Protein AF-A0A2S9FJ61-F1 (afdb_monomer_lite)

Secondary structure (DSSP, 8-state):
---GGGT-SS-S--HHHHHHHHHHSPP--HHHH-EEEE------S-TTTTHHHHTT--EEEE-SSS-EEEEEEE-TTSS-EEEPPHHHHHTTHHHHTTSTT-----------

Sequence (112 aa):
MVALTDVLPDTPTTTADALALFDSCPAVEPDFMIGTWHGAELPTGHPLDGMLEASGWWGKHFRDSESVDPLLFPTADGKALWALNPVLAFAGLGVATKIPGIKSSNFAGTAI

pLDDT: mean 80.7, std 19.34, range [30.66, 98.19]

Structure (mmCIF, N/CA/C/O backbone):
data_AF-A0A2S9FJ61-F1
#
_entry.id   AF-A0A2S9FJ61-F1
#
loop_
_atom_site.group_PDB
_atom_site.id
_atom_site.type_symbol
_atom_site.label_atom_id
_atom_site.label_alt_id
_atom_site.label_comp_id
_atom_site.label_asym_id
_atom_site.label_entity_id
_atom_site.label_seq_id
_atom_site.pdbx_PDB_ins_code
_atom_site.Cartn_x
_atom_site.Cartn_y
_atom_site.Cartn_z
_atom_site.occupancy
_atom_site.B_iso_or_equiv
_atom_site.auth_seq_id
_atom_site.auth_comp_id
_atom_site.auth_asym_id
_atom_site.auth_atom_id
_atom_site.pdbx_PDB_model_num
ATOM 1 N N . MET A 1 1 ? -9.676 9.793 -11.312 1.00 51.72 1 MET A N 1
ATOM 2 C CA . MET A 1 1 ? -8.880 9.433 -10.123 1.00 51.72 1 MET A CA 1
ATOM 3 C C . MET A 1 1 ? -9.887 8.851 -9.151 1.00 51.72 1 MET A C 1
ATOM 5 O O . MET A 1 1 ? -10.850 9.554 -8.884 1.00 51.72 1 MET A O 1
ATOM 9 N N . VAL A 1 2 ? -9.766 7.577 -8.776 1.00 57.25 2 VAL A N 1
ATOM 10 C CA . VAL A 1 2 ? -10.652 6.973 -7.765 1.00 57.25 2 VAL A CA 1
ATOM 11 C C . VAL A 1 2 ? -10.145 7.464 -6.415 1.00 57.25 2 VAL A C 1
ATOM 13 O O . VAL A 1 2 ? -8.963 7.286 -6.117 1.00 57.25 2 VAL A O 1
ATOM 16 N N . ALA A 1 3 ? -10.979 8.168 -5.661 1.00 65.12 3 ALA A N 1
ATOM 17 C CA . ALA A 1 3 ? -10.652 8.594 -4.310 1.00 65.12 3 ALA A CA 1
ATOM 18 C C . ALA A 1 3 ? -10.823 7.409 -3.351 1.00 65.12 3 ALA A C 1
ATOM 20 O O . ALA A 1 3 ? -11.654 6.536 -3.585 1.00 65.12 3 ALA A O 1
ATOM 21 N N . LEU A 1 4 ? -10.073 7.381 -2.245 1.00 67.69 4 LEU A N 1
ATOM 22 C CA . LEU A 1 4 ? -10.236 6.337 -1.222 1.00 67.69 4 LEU A CA 1
ATOM 23 C C . LEU A 1 4 ? -11.690 6.261 -0.727 1.00 67.69 4 LEU A C 1
ATOM 25 O O . LEU A 1 4 ? -12.210 5.172 -0.517 1.00 67.69 4 LEU A O 1
ATOM 29 N N . THR A 1 5 ? -12.366 7.410 -0.658 1.00 69.19 5 THR A N 1
ATOM 30 C CA . THR A 1 5 ? -13.786 7.549 -0.306 1.00 69.19 5 THR A CA 1
ATOM 31 C C . THR A 1 5 ? -14.750 6.868 -1.277 1.00 69.19 5 THR A C 1
ATOM 33 O O . THR A 1 5 ? -15.876 6.569 -0.897 1.00 69.19 5 THR A O 1
ATOM 36 N N . ASP A 1 6 ? -14.330 6.607 -2.519 1.00 68.56 6 ASP A N 1
ATOM 37 C CA . ASP A 1 6 ? -15.148 5.893 -3.509 1.00 68.56 6 ASP A CA 1
ATOM 38 C C . ASP A 1 6 ? -15.183 4.378 -3.234 1.00 68.56 6 ASP A C 1
ATOM 40 O O . ASP A 1 6 ? -16.054 3.674 -3.742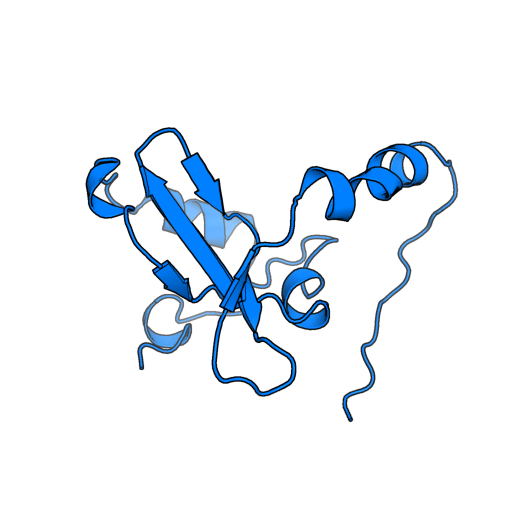 1.00 68.56 6 ASP A O 1
ATOM 44 N N . VAL A 1 7 ? -14.230 3.874 -2.440 1.00 69.31 7 VAL A N 1
ATOM 45 C CA . VAL A 1 7 ? -14.089 2.456 -2.067 1.00 69.31 7 VAL A CA 1
ATOM 46 C C . VAL A 1 7 ? -14.403 2.242 -0.583 1.00 69.31 7 VAL A C 1
ATOM 48 O O . VAL A 1 7 ? -14.977 1.222 -0.210 1.00 69.31 7 VAL 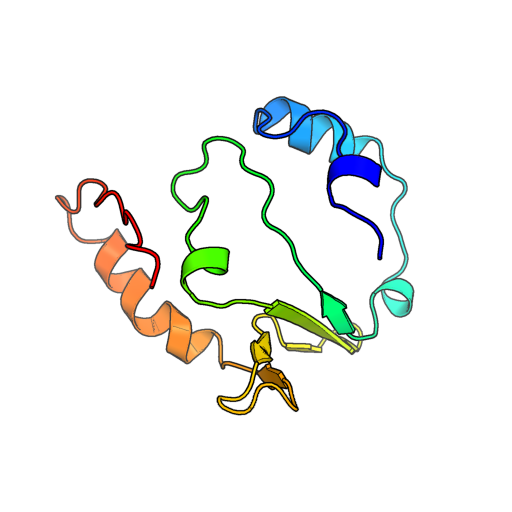A O 1
ATOM 51 N N . LEU A 1 8 ? -14.050 3.212 0.261 1.00 74.31 8 LEU A N 1
ATOM 52 C CA . LEU A 1 8 ? -14.195 3.193 1.712 1.00 74.31 8 LEU A CA 1
ATOM 53 C C . LEU A 1 8 ? -14.951 4.455 2.151 1.00 74.31 8 LEU A C 1
ATOM 55 O O . LEU A 1 8 ? -14.323 5.489 2.379 1.00 74.31 8 LEU A O 1
ATOM 59 N N . PRO A 1 9 ? -16.291 4.406 2.249 1.00 68.88 9 PRO A N 1
ATOM 60 C CA . PRO A 1 9 ? -17.092 5.587 2.573 1.00 68.88 9 PRO A CA 1
ATOM 61 C C . PRO A 1 9 ? -16.824 6.118 3.990 1.00 68.88 9 PRO A C 1
ATOM 63 O O . PRO A 1 9 ? -16.965 7.317 4.222 1.00 68.88 9 PRO A O 1
ATOM 66 N N . ASP A 1 10 ? -16.383 5.246 4.903 1.00 73.81 10 ASP A N 1
ATOM 67 C CA . ASP A 1 10 ? -16.112 5.570 6.301 1.00 73.81 10 ASP A CA 1
ATOM 68 C C . ASP A 1 10 ? -14.619 5.385 6.622 1.00 73.81 10 ASP A C 1
ATOM 70 O O . ASP A 1 10 ? -14.151 4.282 6.906 1.00 73.81 10 ASP A O 1
ATOM 74 N N . THR A 1 11 ? -13.855 6.479 6.579 1.00 77.81 11 THR A N 1
ATOM 75 C CA . THR A 1 11 ? -12.450 6.532 7.021 1.00 77.81 11 THR A CA 1
ATOM 76 C C . THR A 1 11 ? -12.229 7.755 7.918 1.00 77.81 11 THR A C 1
ATOM 78 O O . THR A 1 11 ? -12.646 8.847 7.519 1.00 77.81 11 THR A O 1
ATOM 81 N N . PRO A 1 12 ? -11.558 7.645 9.084 1.00 83.62 12 PRO A N 1
ATOM 82 C CA . PRO A 1 12 ? -10.928 6.452 9.668 1.00 83.62 12 PRO A CA 1
ATOM 83 C C . PRO A 1 12 ? -11.949 5.390 10.117 1.00 83.62 12 PRO A C 1
ATOM 85 O O . PRO A 1 12 ? -13.091 5.723 10.420 1.00 83.62 12 PRO A O 1
ATOM 88 N N . THR A 1 13 ? -11.533 4.123 10.170 1.00 89.06 13 THR A N 1
ATOM 89 C CA . THR A 1 13 ? -12.380 2.979 10.564 1.00 89.06 13 THR A CA 1
ATOM 90 C C . THR A 1 13 ? -11.717 2.155 11.674 1.00 89.06 13 THR A C 1
ATOM 92 O O . THR A 1 13 ? -10.654 2.527 12.166 1.00 89.06 13 THR A O 1
ATOM 95 N N . THR A 1 14 ? -12.325 1.058 12.126 1.00 90.19 14 THR A N 1
ATOM 96 C CA . THR A 1 14 ? -11.676 0.114 13.050 1.00 90.19 14 THR A CA 1
ATOM 97 C C . THR A 1 14 ? -11.003 -1.023 12.282 1.00 90.19 14 THR A C 1
ATOM 99 O O . THR A 1 14 ? -11.413 -1.367 11.175 1.00 90.19 14 THR A O 1
ATOM 102 N N . THR A 1 15 ? -9.996 -1.676 12.873 1.00 90.94 15 THR A N 1
ATOM 103 C CA . THR A 1 15 ? -9.416 -2.899 12.283 1.00 90.94 15 THR A CA 1
ATOM 104 C C . THR A 1 15 ? -10.480 -3.973 12.029 1.00 90.94 15 THR A C 1
ATOM 106 O O . THR A 1 15 ? -10.412 -4.666 11.020 1.00 90.94 15 THR A O 1
ATOM 109 N N . ALA A 1 16 ? -11.469 -4.107 12.919 1.00 91.75 16 ALA A N 1
ATOM 110 C CA . ALA A 1 16 ? -12.531 -5.100 12.778 1.00 91.75 16 ALA A CA 1
ATOM 111 C C . ALA A 1 16 ? -13.412 -4.826 11.550 1.00 91.75 16 ALA A C 1
ATOM 113 O O . ALA A 1 16 ? -13.659 -5.738 10.765 1.00 91.75 16 ALA A O 1
ATOM 114 N N . ASP A 1 17 ? -13.825 -3.574 11.353 1.00 90.25 17 ASP A N 1
ATOM 115 C CA . ASP A 1 17 ? -14.667 -3.185 10.217 1.00 90.25 17 ASP A CA 1
ATOM 116 C C . ASP A 1 17 ? -13.900 -3.269 8.889 1.00 90.25 17 ASP A C 1
ATOM 118 O O . ASP A 1 17 ? -14.433 -3.762 7.894 1.00 90.25 17 ASP A O 1
ATOM 122 N N . ALA A 1 18 ? -12.623 -2.867 8.877 1.00 89.88 18 ALA A N 1
ATOM 123 C CA . ALA A 1 18 ? -11.754 -3.006 7.708 1.00 89.88 18 ALA A CA 1
ATOM 124 C C . ALA A 1 18 ? -11.594 -4.475 7.275 1.00 89.88 18 ALA A C 1
ATOM 126 O O . ALA A 1 18 ? -11.675 -4.781 6.084 1.00 89.88 18 ALA A O 1
ATOM 127 N N . LEU A 1 19 ? -11.398 -5.387 8.234 1.00 91.88 19 LEU A N 1
ATOM 128 C CA . LEU A 1 19 ? -11.304 -6.823 7.962 1.00 91.88 19 LEU A CA 1
ATOM 129 C C . LEU A 1 19 ? -12.641 -7.402 7.492 1.00 91.88 19 LEU A C 1
ATOM 131 O O . LEU A 1 19 ? -12.658 -8.144 6.519 1.00 91.88 19 LEU A O 1
ATOM 135 N N . ALA A 1 20 ? -13.761 -7.016 8.111 1.00 92.50 20 ALA A N 1
ATOM 136 C CA . ALA A 1 20 ? -15.085 -7.468 7.685 1.00 92.50 20 ALA A CA 1
ATOM 137 C C . ALA A 1 20 ? -15.397 -7.070 6.231 1.00 92.50 20 ALA A C 1
ATOM 139 O O . ALA A 1 20 ? -15.969 -7.862 5.482 1.00 92.50 20 ALA A O 1
ATOM 140 N N . LEU A 1 21 ? -14.992 -5.866 5.811 1.00 89.88 21 LEU A N 1
ATOM 141 C CA . LEU A 1 21 ? -15.102 -5.449 4.416 1.00 89.88 21 LEU A CA 1
ATOM 142 C C . LEU A 1 21 ? -14.183 -6.272 3.505 1.00 89.88 21 LEU A C 1
ATOM 144 O O . LEU A 1 21 ? -14.647 -6.763 2.477 1.00 89.88 21 LEU A O 1
ATOM 148 N N . PHE A 1 22 ? -12.910 -6.447 3.873 1.00 91.31 22 PHE A N 1
ATOM 149 C CA . PHE A 1 22 ? -11.961 -7.261 3.105 1.00 91.31 22 PHE A CA 1
ATOM 150 C C . PHE A 1 22 ? -12.474 -8.694 2.895 1.00 91.31 22 PHE A C 1
ATOM 152 O O . PHE A 1 22 ? -12.479 -9.177 1.765 1.00 91.31 22 PHE A O 1
ATOM 159 N N . ASP A 1 23 ? -12.987 -9.329 3.950 1.00 95.56 23 ASP A N 1
ATOM 160 C CA . ASP A 1 23 ? -13.527 -10.693 3.921 1.00 95.56 23 ASP A CA 1
ATOM 161 C C . ASP A 1 23 ? -14.796 -10.820 3.058 1.00 95.56 23 ASP A C 1
ATOM 163 O O . ASP A 1 23 ? -15.152 -11.918 2.628 1.00 95.56 23 ASP A O 1
ATOM 167 N N . SER A 1 24 ? -15.491 -9.710 2.789 1.00 94.56 24 SER A N 1
ATOM 168 C CA . SER A 1 24 ? -16.672 -9.687 1.918 1.00 94.56 24 SER A CA 1
ATOM 169 C C . SER A 1 24 ? -16.333 -9.623 0.422 1.00 94.56 24 SER A C 1
ATOM 171 O O . SER A 1 24 ? -17.186 -9.923 -0.418 1.00 94.56 24 SER A O 1
ATOM 173 N N . CYS A 1 25 ? -15.103 -9.233 0.073 1.00 93.62 25 CYS A N 1
ATOM 174 C CA . CYS A 1 25 ? -14.671 -9.081 -1.310 1.00 93.62 25 CYS A CA 1
ATOM 175 C C . CYS A 1 25 ? -14.382 -10.445 -1.962 1.00 93.62 25 CYS A C 1
ATOM 177 O O . CYS A 1 25 ? -13.829 -11.342 -1.323 1.00 93.62 25 CYS A O 1
ATOM 179 N N . PRO A 1 26 ? -14.698 -10.624 -3.258 1.00 95.56 26 PRO A N 1
ATOM 180 C CA . PRO A 1 26 ? -14.287 -11.819 -3.980 1.00 95.56 26 PRO A CA 1
ATOM 181 C C . PRO A 1 26 ? -12.759 -11.876 -4.111 1.00 95.56 26 PRO A C 1
ATOM 183 O O . PRO A 1 26 ? -12.100 -10.855 -4.315 1.00 95.56 26 PRO A O 1
ATOM 186 N N . ALA A 1 27 ? -12.205 -13.087 -4.053 1.00 95.62 27 ALA A N 1
ATOM 187 C CA . ALA A 1 27 ? -10.805 -13.313 -4.384 1.00 95.62 27 ALA A CA 1
ATOM 188 C C . ALA A 1 27 ? -10.533 -13.032 -5.874 1.00 95.62 27 ALA A C 1
ATOM 190 O O . ALA A 1 27 ? -11.419 -13.166 -6.722 1.00 95.62 27 ALA A O 1
ATOM 191 N N . VAL A 1 28 ? -9.286 -12.681 -6.185 1.00 95.94 28 VAL A N 1
ATOM 192 C CA . VAL A 1 28 ? -8.787 -12.468 -7.550 1.00 95.94 28 VAL A CA 1
ATOM 193 C C . VAL A 1 28 ? -7.612 -13.402 -7.828 1.00 95.94 28 VAL A C 1
ATOM 195 O O . VAL A 1 28 ? -6.877 -13.767 -6.910 1.00 95.94 28 VAL A O 1
ATOM 198 N N . GLU A 1 29 ? -7.425 -13.777 -9.093 1.00 96.00 29 GLU A N 1
ATOM 199 C CA . GLU A 1 29 ? -6.257 -14.552 -9.527 1.00 96.00 29 GLU A CA 1
ATOM 200 C C . GLU A 1 29 ? -4.985 -13.682 -9.545 1.00 96.00 29 GLU A C 1
ATOM 202 O O . GLU A 1 29 ? -5.084 -12.476 -9.791 1.00 96.00 29 GLU A O 1
ATOM 207 N N . PRO A 1 30 ? -3.780 -14.254 -9.351 1.00 94.81 30 PRO A N 1
ATOM 208 C CA . PRO A 1 30 ? -2.526 -13.491 -9.324 1.00 94.81 30 PRO A CA 1
ATOM 209 C C . PRO A 1 30 ? -2.294 -12.606 -10.555 1.00 94.81 30 PRO A C 1
ATOM 211 O O . PRO A 1 30 ? -1.809 -11.484 -10.419 1.00 94.81 30 PRO A O 1
ATOM 214 N N . ASP A 1 31 ? -2.704 -13.067 -11.740 1.00 96.88 31 ASP A N 1
ATOM 215 C CA . ASP A 1 31 ? -2.565 -12.330 -13.002 1.00 96.88 31 ASP A CA 1
ATOM 216 C C . ASP A 1 31 ? -3.264 -10.962 -12.974 1.00 96.88 31 ASP A C 1
ATOM 218 O O . ASP A 1 31 ? -2.811 -10.020 -13.623 1.00 96.88 31 ASP A O 1
ATOM 222 N N . PHE A 1 32 ? -4.337 -10.820 -12.185 1.00 96.88 32 PHE A N 1
ATOM 223 C CA . PHE A 1 32 ? -5.023 -9.541 -11.991 1.00 96.88 32 PHE A CA 1
ATOM 224 C C . PHE A 1 32 ? -4.133 -8.504 -11.294 1.00 96.88 32 PHE A C 1
ATOM 226 O O . PHE A 1 32 ? -4.250 -7.308 -11.556 1.00 96.88 32 PHE A O 1
ATOM 233 N N . MET A 1 33 ? -3.248 -8.947 -10.400 1.00 97.06 33 MET A N 1
ATOM 234 C CA . MET A 1 33 ? -2.425 -8.056 -9.583 1.00 97.06 33 MET A CA 1
ATOM 235 C C . MET A 1 33 ? -1.225 -7.489 -10.343 1.00 97.06 33 MET A C 1
ATOM 237 O O . MET A 1 33 ? -0.653 -6.493 -9.895 1.00 97.06 33 MET A O 1
ATOM 241 N N . ILE A 1 34 ? -0.837 -8.082 -11.477 1.00 98.19 34 ILE A N 1
ATOM 242 C CA . ILE A 1 34 ? 0.358 -7.683 -12.228 1.00 98.19 34 ILE A CA 1
ATOM 243 C C . ILE A 1 34 ? 0.227 -6.247 -12.737 1.00 98.19 34 ILE A C 1
ATOM 245 O O . ILE A 1 34 ? -0.744 -5.877 -13.395 1.00 98.19 34 ILE A O 1
ATOM 249 N N . GLY A 1 35 ? 1.235 -5.426 -12.443 1.00 97.88 35 GLY A N 1
ATOM 250 C CA . GLY A 1 35 ? 1.252 -4.008 -12.781 1.00 97.88 35 GLY A CA 1
ATOM 251 C C . GLY A 1 35 ? 1.571 -3.104 -11.595 1.00 97.88 35 GLY A C 1
ATOM 252 O O . GLY A 1 35 ? 2.046 -3.536 -10.544 1.00 97.88 35 GLY A O 1
ATOM 253 N N . THR A 1 36 ? 1.360 -1.805 -11.799 1.00 97.88 36 THR A N 1
ATOM 254 C CA . THR A 1 36 ? 1.717 -0.750 -10.844 1.00 97.88 36 THR A CA 1
ATOM 255 C C . THR A 1 36 ? 0.470 -0.187 -10.181 1.00 97.88 36 THR A C 1
ATOM 257 O O . THR A 1 36 ? -0.439 0.283 -10.862 1.00 97.88 36 THR A O 1
ATOM 260 N N . TRP A 1 37 ? 0.466 -0.186 -8.852 1.00 96.69 37 TRP A N 1
ATOM 261 C CA . TRP A 1 37 ? -0.672 0.202 -8.028 1.00 96.69 37 TRP A CA 1
ATOM 262 C C . TRP A 1 37 ? -0.292 1.361 -7.118 1.00 96.69 37 TRP A C 1
ATOM 264 O O . TRP A 1 37 ? 0.657 1.253 -6.337 1.00 96.69 37 TRP A O 1
ATOM 274 N N . HIS A 1 38 ? -1.046 2.455 -7.218 1.00 93.81 38 HIS A N 1
ATOM 275 C CA . HIS A 1 38 ? -0.952 3.574 -6.286 1.00 93.81 38 HIS A CA 1
ATOM 276 C C . HIS A 1 38 ? -1.643 3.185 -4.980 1.00 93.81 38 HIS A C 1
ATOM 278 O O . HIS A 1 38 ? -2.805 2.775 -4.990 1.00 93.81 38 HIS A O 1
ATOM 284 N N . GLY A 1 39 ? -0.904 3.253 -3.879 1.00 91.12 39 GLY A N 1
ATOM 285 C CA . GLY A 1 39 ? -1.386 2.873 -2.562 1.00 91.12 39 GLY A CA 1
ATOM 286 C C . GLY A 1 39 ? -1.994 4.050 -1.812 1.00 91.12 39 GLY A C 1
ATOM 287 O O . GLY A 1 39 ? -1.690 5.207 -2.080 1.00 91.12 39 GLY A O 1
ATOM 288 N N . ALA A 1 40 ? -2.830 3.729 -0.835 1.00 87.81 40 ALA A N 1
ATOM 289 C CA . ALA A 1 40 ? -3.251 4.648 0.208 1.00 87.81 40 ALA A CA 1
ATOM 290 C C . ALA A 1 40 ? -3.289 3.877 1.527 1.00 87.81 40 ALA A C 1
ATOM 292 O O . ALA A 1 40 ? -3.492 2.659 1.534 1.00 87.81 40 ALA A O 1
ATOM 293 N N . GLU A 1 41 ? -3.077 4.577 2.634 1.00 86.50 41 GLU A N 1
ATOM 294 C CA . GLU A 1 41 ? -3.294 3.996 3.950 1.00 86.50 41 GLU A CA 1
ATOM 295 C C . GLU A 1 41 ? -4.775 4.052 4.333 1.00 86.50 41 GLU A C 1
ATOM 297 O O . GLU A 1 41 ? -5.491 4.992 3.987 1.00 86.50 41 GLU A O 1
ATOM 302 N N . LEU A 1 42 ? -5.224 3.039 5.073 1.00 88.00 42 LEU A N 1
ATOM 303 C CA . LEU A 1 42 ? -6.525 3.023 5.725 1.00 88.00 42 LEU A CA 1
ATOM 304 C C . LEU A 1 42 ? -6.295 3.168 7.231 1.00 88.00 42 LEU A C 1
ATOM 306 O O . LEU A 1 42 ? -5.844 2.204 7.852 1.00 88.00 42 LEU A O 1
ATOM 310 N N . PRO A 1 43 ? -6.591 4.332 7.834 1.00 87.94 43 PRO A N 1
ATOM 311 C CA . PRO A 1 43 ? -6.382 4.510 9.262 1.00 87.94 43 PRO A CA 1
ATOM 312 C C . PRO A 1 43 ? -7.347 3.613 10.046 1.00 87.94 43 PRO A C 1
ATOM 314 O O . PRO A 1 43 ? -8.569 3.733 9.905 1.00 87.94 43 PRO A O 1
ATOM 317 N N . THR A 1 44 ? -6.786 2.717 10.860 1.00 89.50 44 THR A N 1
ATOM 318 C CA . THR A 1 44 ? -7.523 1.732 11.674 1.00 89.50 44 THR A CA 1
ATOM 319 C C . THR A 1 44 ? -7.242 1.842 13.176 1.00 89.50 44 THR 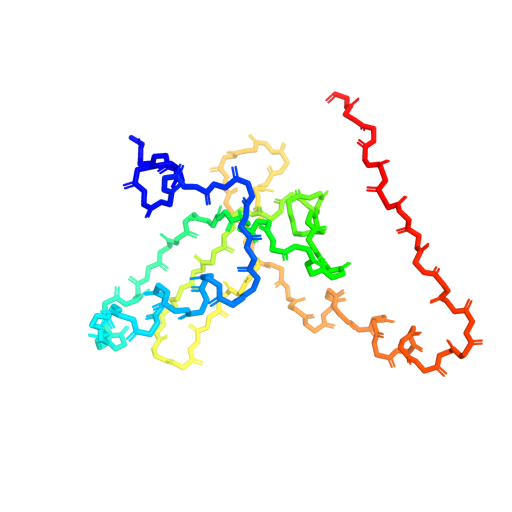A C 1
ATOM 321 O O . THR A 1 44 ? -7.805 1.088 13.974 1.00 89.50 44 THR A O 1
ATOM 324 N N . GLY A 1 45 ? -6.364 2.769 13.571 1.00 84.50 45 GLY A N 1
ATOM 325 C CA . GLY A 1 45 ? -5.804 2.863 14.918 1.00 84.50 45 GLY A CA 1
ATOM 326 C C . GLY A 1 45 ? -4.609 1.929 15.135 1.00 84.50 45 GLY A C 1
ATOM 327 O O . GLY A 1 45 ? -4.234 1.672 16.281 1.00 84.50 45 GLY A O 1
ATOM 328 N N . HIS A 1 46 ? -4.015 1.399 14.063 1.00 85.62 46 HIS A N 1
ATOM 329 C CA . HIS A 1 46 ? -2.852 0.528 14.152 1.00 85.62 46 HIS A CA 1
ATOM 330 C C . HIS A 1 46 ? -1.593 1.357 14.488 1.00 85.62 46 HIS A C 1
ATOM 332 O O . HIS A 1 46 ? -1.439 2.470 13.989 1.00 85.62 46 HIS A O 1
ATOM 338 N N . PRO A 1 47 ? -0.641 0.847 15.299 1.00 84.19 47 PRO A N 1
ATOM 339 C CA . PRO A 1 47 ? 0.536 1.622 15.716 1.00 84.19 47 PRO A CA 1
ATOM 340 C C . PRO A 1 47 ? 1.444 2.130 14.586 1.00 84.19 47 PRO A C 1
ATOM 342 O O . PRO A 1 47 ? 2.283 2.990 14.837 1.00 84.19 47 PRO A O 1
ATOM 345 N N . LEU A 1 48 ? 1.320 1.560 13.383 1.00 82.31 48 LEU A N 1
ATOM 346 C CA . LEU A 1 48 ? 2.076 1.964 12.192 1.00 82.31 48 LEU A CA 1
ATOM 347 C C . LEU A 1 48 ? 1.282 2.879 11.244 1.00 82.31 48 LEU A C 1
ATOM 349 O O . LEU A 1 48 ? 1.812 3.230 10.193 1.00 82.31 48 LEU A O 1
ATOM 353 N N . ASP A 1 49 ? 0.042 3.243 11.584 1.00 85.44 49 ASP A N 1
ATOM 354 C CA . ASP A 1 49 ? -0.744 4.185 10.783 1.00 85.44 49 ASP A CA 1
ATOM 355 C C . ASP A 1 49 ? 0.017 5.516 10.628 1.00 85.44 49 ASP A C 1
ATOM 357 O O . ASP A 1 49 ? 0.649 6.020 11.561 1.00 85.44 49 ASP A O 1
ATOM 361 N N . GLY A 1 50 ? -0.026 6.073 9.425 1.00 85.12 50 GLY A N 1
ATOM 362 C CA . GLY A 1 50 ? 0.670 7.271 8.966 1.00 85.12 50 GLY A CA 1
ATOM 363 C C . GLY A 1 50 ? 2.143 7.068 8.597 1.00 85.12 50 GLY A C 1
ATOM 364 O O . GLY A 1 50 ? 2.755 7.980 8.039 1.00 85.12 50 GLY A O 1
ATOM 365 N N . MET A 1 51 ? 2.759 5.919 8.905 1.00 86.69 51 MET A N 1
ATOM 366 C 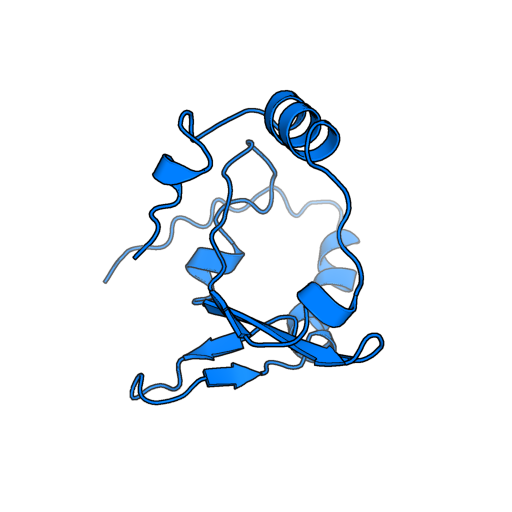CA . MET A 1 51 ? 4.206 5.749 8.715 1.00 86.69 51 MET A CA 1
ATOM 367 C C . MET A 1 51 ? 4.627 5.586 7.250 1.00 86.69 51 MET A C 1
ATOM 369 O O . MET A 1 51 ? 5.699 6.074 6.885 1.00 86.69 51 MET A O 1
ATOM 373 N N . LEU A 1 52 ? 3.843 4.903 6.409 1.00 86.88 52 LEU A N 1
ATOM 374 C CA . LEU A 1 52 ? 4.179 4.756 4.989 1.00 86.88 52 LEU A CA 1
ATOM 375 C C . LEU A 1 52 ? 3.949 6.081 4.264 1.00 86.88 52 LEU A C 1
ATOM 377 O O . LEU A 1 52 ? 4.841 6.527 3.541 1.00 86.88 52 LEU A O 1
ATOM 381 N N . GLU A 1 53 ? 2.824 6.748 4.511 1.00 86.06 53 GLU A N 1
ATOM 382 C CA . GLU A 1 53 ? 2.537 8.066 3.939 1.00 86.06 53 GLU A CA 1
ATOM 383 C C . GLU A 1 53 ? 3.631 9.081 4.307 1.00 86.06 53 GLU A C 1
ATOM 385 O O . GLU A 1 53 ? 4.218 9.706 3.422 1.00 86.06 53 GLU A O 1
ATOM 390 N N . ALA A 1 54 ? 4.012 9.165 5.588 1.00 87.44 54 ALA A N 1
ATOM 391 C CA . ALA A 1 54 ? 5.078 10.060 6.045 1.00 87.44 54 ALA A CA 1
ATOM 392 C C . ALA A 1 54 ? 6.455 9.738 5.436 1.00 87.44 54 ALA A C 1
ATOM 394 O O . ALA A 1 54 ? 7.308 10.619 5.335 1.00 87.44 54 ALA A O 1
ATOM 395 N N . SER A 1 55 ? 6.689 8.490 5.016 1.00 87.00 55 SER A N 1
ATOM 396 C CA . SER A 1 55 ? 7.922 8.104 4.319 1.00 87.00 55 SER A CA 1
ATOM 397 C C . SER A 1 55 ? 7.961 8.546 2.848 1.00 87.00 55 SER A C 1
ATOM 399 O O . SER A 1 55 ? 9.009 8.444 2.211 1.00 87.00 55 SER A O 1
ATOM 401 N N . GLY A 1 56 ? 6.842 9.035 2.302 1.00 90.94 56 GLY A N 1
ATOM 402 C CA . GLY A 1 56 ? 6.676 9.347 0.881 1.00 90.94 56 GLY A CA 1
ATOM 403 C C . GLY A 1 56 ? 6.355 8.122 0.021 1.00 90.94 56 GLY A C 1
ATOM 404 O O . GLY A 1 56 ? 6.565 8.156 -1.195 1.00 90.94 56 GLY A O 1
ATOM 405 N N . TRP A 1 57 ? 5.896 7.028 0.637 1.00 94.38 57 TRP A N 1
ATOM 406 C CA . TRP A 1 57 ? 5.517 5.813 -0.078 1.00 94.38 57 TRP A CA 1
ATOM 407 C C . TRP A 1 57 ? 4.388 6.111 -1.064 1.00 94.38 57 TRP A C 1
ATOM 409 O O . TRP A 1 57 ? 3.369 6.692 -0.706 1.00 94.38 57 TRP A O 1
ATOM 419 N N . TRP A 1 58 ? 4.576 5.692 -2.312 1.00 95.38 58 TRP A N 1
ATOM 420 C CA . TRP A 1 58 ? 3.612 5.896 -3.390 1.00 95.38 58 TRP A CA 1
ATOM 421 C C . TRP A 1 58 ? 2.786 4.637 -3.656 1.00 95.38 58 TRP A C 1
ATOM 423 O O . TRP A 1 58 ? 1.593 4.706 -3.933 1.00 95.38 58 TRP A O 1
ATOM 433 N N . GLY A 1 59 ? 3.400 3.453 -3.605 1.00 95.75 59 GLY A N 1
ATOM 434 C CA . GLY A 1 59 ? 2.683 2.237 -3.973 1.00 95.75 59 GLY A CA 1
ATOM 435 C C . GLY A 1 59 ? 3.554 1.012 -4.194 1.00 95.75 59 GLY A C 1
ATOM 436 O O . GLY A 1 59 ? 4.613 0.851 -3.579 1.00 95.75 59 GLY A O 1
ATOM 437 N N . LYS A 1 60 ? 3.077 0.115 -5.055 1.00 97.06 60 LYS A N 1
ATOM 438 C CA . LYS A 1 60 ? 3.682 -1.198 -5.314 1.00 97.06 60 LYS A CA 1
ATOM 439 C C . LYS A 1 60 ? 3.717 -1.492 -6.805 1.00 97.06 60 LYS A C 1
ATOM 441 O O . LYS A 1 60 ? 2.873 -1.004 -7.555 1.00 97.06 60 LYS A O 1
ATOM 446 N N . HIS A 1 61 ? 4.656 -2.330 -7.220 1.00 97.81 61 HIS A N 1
ATOM 447 C CA . HIS A 1 61 ? 4.657 -2.907 -8.559 1.00 97.81 61 HIS A CA 1
ATOM 448 C C . HIS A 1 61 ? 4.827 -4.422 -8.485 1.00 97.81 61 HIS A C 1
ATOM 450 O O . HIS A 1 61 ? 5.840 -4.920 -7.999 1.00 97.81 61 HIS A O 1
ATOM 456 N N . PHE A 1 62 ? 3.819 -5.154 -8.946 1.00 97.62 62 PHE A N 1
ATOM 457 C CA . PHE A 1 62 ? 3.850 -6.607 -9.070 1.00 97.62 62 PHE A CA 1
ATOM 458 C C . PHE A 1 62 ? 4.373 -6.941 -10.464 1.00 97.62 62 PHE A C 1
ATOM 460 O O . PHE A 1 62 ? 3.721 -6.622 -11.460 1.00 97.62 62 PHE A O 1
ATOM 467 N N . ARG A 1 63 ? 5.570 -7.528 -10.533 1.00 97.06 63 ARG A N 1
ATOM 468 C CA . ARG A 1 63 ? 6.215 -7.891 -11.803 1.00 97.06 63 ARG A CA 1
ATOM 469 C C . ARG A 1 63 ? 5.652 -9.191 -12.359 1.00 97.06 63 ARG A C 1
ATOM 471 O O . ARG A 1 63 ? 5.374 -9.281 -13.549 1.00 97.06 63 ARG A O 1
ATOM 478 N N . ASP A 1 64 ? 5.504 -10.169 -11.479 1.00 96.94 64 ASP A N 1
ATOM 479 C CA . ASP A 1 64 ? 4.966 -11.499 -11.739 1.00 96.94 64 ASP A CA 1
ATOM 480 C C . ASP A 1 64 ? 4.403 -12.077 -10.427 1.00 96.94 64 ASP A C 1
ATOM 482 O O . ASP A 1 64 ? 4.375 -11.388 -9.402 1.00 96.94 64 ASP A O 1
ATOM 486 N N . SER A 1 65 ? 3.926 -13.324 -10.459 1.00 95.44 65 SER A N 1
ATOM 487 C CA . SER A 1 65 ? 3.308 -13.975 -9.298 1.00 95.44 65 SER A CA 1
ATOM 488 C C . SER A 1 65 ? 4.267 -14.179 -8.120 1.00 95.44 65 SER A C 1
ATOM 490 O O . SER A 1 65 ? 3.807 -14.310 -6.990 1.00 95.44 65 SER A O 1
ATOM 492 N N . GLU A 1 66 ? 5.581 -14.169 -8.359 1.00 96.00 66 GLU A N 1
ATOM 493 C CA . GLU A 1 66 ? 6.614 -14.462 -7.358 1.00 96.00 66 GLU A CA 1
ATOM 494 C C . GLU A 1 66 ? 7.487 -13.241 -7.013 1.00 96.00 66 GLU A C 1
ATOM 496 O O . GLU A 1 66 ? 8.279 -13.280 -6.069 1.00 96.00 66 GLU A O 1
ATOM 501 N N . SER A 1 67 ? 7.354 -12.138 -7.756 1.00 95.38 67 SER A N 1
ATOM 502 C CA . SER A 1 67 ? 8.251 -10.984 -7.680 1.00 95.38 67 SER A CA 1
ATOM 503 C C . SER A 1 67 ? 7.491 -9.666 -7.565 1.00 95.38 67 SER A C 1
ATOM 505 O O . SER A 1 67 ? 6.745 -9.258 -8.457 1.00 95.38 67 SER A O 1
ATOM 507 N N . VAL A 1 68 ? 7.782 -8.911 -6.503 1.00 96.38 68 VAL A N 1
ATOM 508 C CA . VAL A 1 68 ? 7.153 -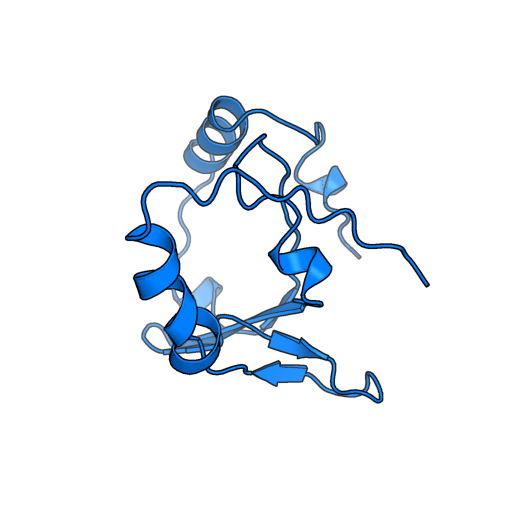7.611 -6.227 1.00 96.38 68 VAL A CA 1
ATOM 509 C C . VAL A 1 68 ? 8.187 -6.557 -5.826 1.00 96.38 68 VAL A C 1
ATOM 511 O O . VAL A 1 68 ? 9.178 -6.860 -5.162 1.00 96.38 68 VAL A O 1
ATOM 514 N N . ASP A 1 69 ? 7.951 -5.311 -6.229 1.00 96.88 69 ASP A N 1
ATOM 515 C CA . ASP A 1 69 ? 8.498 -4.106 -5.606 1.00 96.88 69 ASP A CA 1
ATOM 516 C C . ASP A 1 69 ? 7.498 -3.608 -4.556 1.00 96.88 69 ASP A C 1
ATOM 518 O O . ASP A 1 69 ? 6.505 -2.959 -4.906 1.00 96.88 69 ASP A O 1
ATOM 522 N N . PRO A 1 70 ? 7.702 -3.904 -3.262 1.00 94.62 70 PRO A N 1
ATOM 523 C CA . PRO A 1 70 ? 6.701 -3.605 -2.242 1.00 94.62 70 PRO A CA 1
ATOM 524 C C . PRO A 1 70 ? 6.650 -2.124 -1.853 1.00 94.62 70 PRO A C 1
ATOM 526 O O . PRO A 1 70 ? 5.696 -1.717 -1.183 1.00 94.62 70 PRO A O 1
ATOM 529 N N . LEU A 1 71 ? 7.676 -1.350 -2.215 1.00 95.06 71 LEU A N 1
ATOM 530 C CA . LEU A 1 71 ? 7.875 0.031 -1.797 1.00 95.06 71 LEU A CA 1
ATOM 531 C C . LEU A 1 71 ? 8.365 0.869 -2.984 1.00 95.06 71 LEU A C 1
ATOM 533 O O . LEU A 1 71 ? 9.565 0.928 -3.261 1.00 95.06 71 LEU A O 1
ATOM 537 N N . LEU A 1 72 ? 7.430 1.502 -3.688 1.00 97.00 72 LEU A N 1
ATOM 538 C CA . LEU A 1 72 ? 7.732 2.504 -4.706 1.00 97.00 72 LEU A CA 1
ATOM 539 C C . LEU A 1 72 ? 7.694 3.905 -4.112 1.00 97.00 72 LEU A C 1
ATOM 541 O O . LEU A 1 72 ? 6.780 4.232 -3.354 1.00 97.00 72 LEU A O 1
ATOM 545 N N . PHE A 1 73 ? 8.647 4.732 -4.525 1.00 95.88 73 PHE A N 1
ATOM 546 C CA . PHE A 1 73 ? 8.746 6.141 -4.160 1.00 95.88 73 PHE A CA 1
ATOM 547 C C . PHE A 1 73 ? 8.956 6.987 -5.417 1.00 95.88 73 PHE A C 1
ATOM 549 O O . PHE A 1 73 ? 9.598 6.519 -6.364 1.00 95.88 73 PHE A O 1
ATOM 556 N N . PRO A 1 74 ? 8.462 8.233 -5.454 1.00 96.19 74 PRO A N 1
ATOM 557 C CA . PRO A 1 74 ? 8.793 9.152 -6.529 1.00 96.19 74 PRO A CA 1
ATOM 558 C C . PRO A 1 74 ? 10.285 9.504 -6.502 1.00 96.19 74 PRO A C 1
ATOM 560 O O . PRO A 1 74 ? 10.919 9.595 -5.446 1.00 96.19 74 PRO A O 1
ATOM 563 N N . THR A 1 75 ? 10.869 9.707 -7.680 1.00 95.19 75 THR A N 1
ATOM 564 C CA . THR A 1 75 ? 12.176 10.355 -7.812 1.00 95.19 75 THR A CA 1
ATOM 565 C C . THR A 1 75 ? 12.092 11.804 -7.338 1.00 95.19 75 THR A C 1
ATOM 567 O O . THR A 1 75 ? 11.015 12.396 -7.305 1.00 95.19 75 THR A O 1
ATOM 570 N N . ALA A 1 76 ? 13.231 12.411 -6.996 1.00 93.12 76 ALA A N 1
ATOM 571 C CA . ALA A 1 76 ? 13.264 13.787 -6.487 1.00 93.12 76 ALA A CA 1
ATOM 572 C C . ALA A 1 76 ? 12.660 14.825 -7.458 1.00 93.12 76 ALA A C 1
ATOM 574 O O . ALA A 1 76 ? 12.184 15.868 -7.025 1.00 93.12 76 ALA A O 1
ATOM 575 N N . ASP A 1 77 ? 12.668 14.544 -8.764 1.00 95.38 77 ASP A N 1
ATOM 576 C CA . ASP A 1 77 ? 12.041 15.381 -9.791 1.00 95.38 77 ASP A CA 1
ATOM 577 C C . ASP A 1 77 ? 10.564 15.036 -10.061 1.00 95.38 77 ASP A C 1
ATOM 579 O O . ASP A 1 77 ? 9.930 15.683 -10.895 1.00 95.38 77 ASP A O 1
ATOM 583 N N . GLY A 1 78 ? 10.024 14.014 -9.389 1.00 93.62 78 GLY A N 1
ATOM 584 C CA . GLY A 1 78 ? 8.648 13.538 -9.521 1.00 93.62 78 GLY A CA 1
ATOM 585 C C . GLY A 1 78 ? 8.316 12.885 -10.865 1.00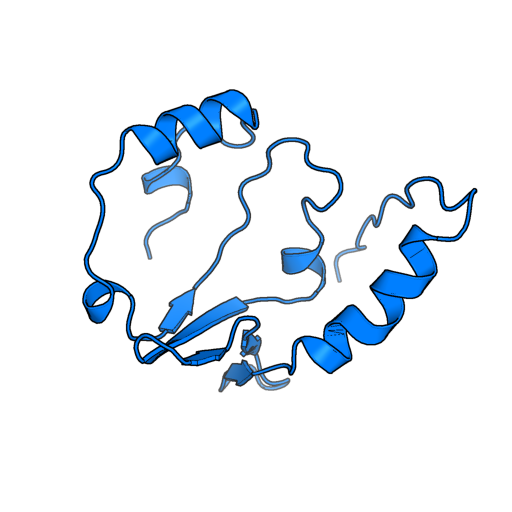 93.62 78 GLY A C 1
ATOM 586 O O . GLY A 1 78 ? 7.143 12.647 -11.142 1.00 93.62 78 GLY A O 1
ATOM 587 N N . LYS A 1 79 ? 9.306 12.617 -11.729 1.00 95.00 79 LYS A N 1
ATOM 588 C CA . LYS A 1 79 ? 9.065 12.134 -13.103 1.00 95.00 79 LYS A CA 1
ATOM 589 C C . LYS A 1 79 ? 9.031 10.618 -13.235 1.00 95.00 79 LYS A C 1
ATOM 591 O O . LYS A 1 79 ? 8.572 10.115 -14.258 1.00 95.00 79 LYS A O 1
ATOM 596 N N . ALA A 1 80 ? 9.537 9.898 -12.242 1.00 95.81 80 ALA A N 1
ATOM 597 C CA . ALA A 1 80 ? 9.596 8.446 -12.244 1.00 95.81 80 ALA A CA 1
ATOM 598 C C . ALA A 1 80 ? 9.361 7.879 -10.841 1.00 95.81 80 ALA A C 1
ATOM 600 O O . ALA A 1 80 ? 9.372 8.602 -9.845 1.00 95.81 80 ALA A O 1
ATOM 601 N N . LEU A 1 81 ? 9.168 6.562 -10.781 1.00 97.12 81 LEU A N 1
ATOM 602 C CA . LEU A 1 81 ? 9.139 5.796 -9.542 1.00 97.12 81 LEU A CA 1
ATOM 603 C C . LEU A 1 81 ? 10.413 4.958 -9.441 1.00 97.12 81 LEU A C 1
ATOM 605 O O . LEU A 1 81 ? 10.903 4.441 -10.446 1.00 97.12 81 LEU A O 1
ATOM 609 N N . TRP A 1 82 ? 10.930 4.798 -8.229 1.00 96.44 82 TRP A N 1
ATOM 610 C CA . TRP A 1 82 ? 12.032 3.893 -7.929 1.00 96.44 82 TRP A CA 1
ATOM 611 C C . TRP A 1 82 ? 11.633 2.930 -6.809 1.00 96.44 82 TRP A C 1
ATOM 613 O O . TRP A 1 82 ? 10.881 3.285 -5.900 1.00 96.44 82 TRP A O 1
ATOM 623 N N . ALA A 1 83 ? 12.124 1.694 -6.903 1.00 96.19 83 ALA A N 1
ATOM 624 C CA . ALA A 1 83 ? 11.838 0.640 -5.942 1.00 96.19 83 ALA A CA 1
ATOM 625 C C . ALA A 1 83 ? 12.893 0.614 -4.832 1.00 96.19 83 ALA A C 1
ATOM 627 O O . ALA A 1 83 ? 14.080 0.393 -5.088 1.00 96.19 83 ALA A O 1
ATOM 628 N N . LEU A 1 84 ? 12.460 0.815 -3.588 1.00 92.81 84 LEU A N 1
ATOM 629 C CA . LEU A 1 84 ? 13.320 0.668 -2.420 1.00 92.81 84 LEU A CA 1
ATOM 630 C C . LEU A 1 84 ? 13.439 -0.810 -2.044 1.00 92.81 84 LEU A C 1
ATOM 632 O O . LEU A 1 84 ? 12.438 -1.513 -1.902 1.00 92.81 84 LEU A O 1
ATOM 636 N N . ASN A 1 85 ? 14.668 -1.271 -1.805 1.00 87.44 85 ASN A N 1
ATOM 637 C CA . ASN A 1 85 ? 14.893 -2.613 -1.281 1.00 87.44 85 ASN A CA 1
ATOM 638 C C . ASN A 1 85 ? 14.389 -2.696 0.178 1.00 87.44 85 ASN A C 1
ATOM 640 O O . ASN A 1 85 ? 14.963 -2.037 1.054 1.00 87.44 85 ASN A O 1
ATOM 644 N N . PRO A 1 86 ? 13.368 -3.522 0.476 1.00 82.44 86 PRO A N 1
ATOM 645 C CA . PRO A 1 86 ? 12.780 -3.604 1.811 1.00 82.44 86 PRO A CA 1
ATOM 646 C C . PRO A 1 86 ? 13.761 -4.146 2.856 1.00 82.44 86 PRO A C 1
ATOM 648 O O . PRO A 1 86 ? 13.676 -3.766 4.021 1.00 82.44 86 PRO A O 1
ATOM 651 N N . VAL A 1 87 ? 14.734 -4.978 2.462 1.00 84.00 87 VAL A N 1
ATOM 652 C CA . VAL A 1 87 ? 15.771 -5.467 3.384 1.00 84.00 87 VAL A CA 1
ATOM 653 C C . VAL A 1 87 ? 16.566 -4.294 3.945 1.00 84.00 87 VAL A C 1
ATOM 655 O O . VAL A 1 87 ? 16.843 -4.265 5.137 1.00 84.00 87 VAL A O 1
ATOM 658 N N . LEU A 1 88 ? 16.878 -3.294 3.117 1.00 80.31 88 LEU A N 1
ATOM 659 C CA . LEU A 1 88 ? 17.561 -2.082 3.570 1.00 80.31 88 LEU A CA 1
ATOM 660 C C . LEU A 1 88 ? 16.633 -1.187 4.397 1.00 80.31 88 LEU A C 1
ATOM 662 O O . LEU A 1 88 ? 17.055 -0.677 5.431 1.00 80.31 88 LEU A O 1
ATOM 666 N N . ALA A 1 89 ? 15.372 -1.039 3.976 1.00 74.44 89 ALA A N 1
ATOM 667 C CA . ALA A 1 89 ? 14.382 -0.213 4.670 1.00 74.44 89 ALA A CA 1
ATOM 668 C C . ALA A 1 89 ? 14.118 -0.689 6.110 1.00 74.44 89 ALA A C 1
ATOM 670 O O . ALA A 1 89 ? 13.960 0.122 7.020 1.00 74.44 89 ALA A O 1
ATOM 671 N N . PHE A 1 90 ? 14.110 -2.007 6.327 1.00 73.12 90 PHE A N 1
ATOM 672 C CA . PHE A 1 90 ? 13.735 -2.612 7.606 1.00 73.12 90 PHE A CA 1
ATOM 673 C C . PHE A 1 90 ? 14.895 -3.254 8.372 1.00 73.12 90 PHE A C 1
ATOM 675 O O . PHE A 1 90 ? 14.677 -3.744 9.481 1.00 73.12 90 PHE A O 1
ATOM 682 N N . ALA A 1 91 ? 16.132 -3.210 7.860 1.00 71.75 91 ALA A N 1
ATOM 683 C CA . ALA A 1 91 ? 17.309 -3.758 8.547 1.00 71.75 91 ALA A CA 1
ATOM 684 C C . ALA A 1 91 ? 17.472 -3.232 9.989 1.00 71.75 91 ALA A C 1
ATOM 686 O O . ALA A 1 91 ? 17.949 -3.959 10.860 1.00 71.75 91 ALA A O 1
ATOM 687 N N . GLY A 1 92 ? 17.046 -1.993 10.265 1.00 61.94 92 GLY A N 1
ATOM 688 C CA . GLY A 1 92 ? 17.086 -1.393 11.604 1.00 61.94 92 GLY A CA 1
ATOM 689 C C . GLY A 1 92 ? 15.894 -1.729 12.513 1.00 61.94 92 GLY A C 1
ATOM 690 O O . GLY A 1 92 ? 16.016 -1.633 13.736 1.00 61.94 92 GLY A O 1
ATOM 691 N N . LEU A 1 93 ? 14.751 -2.153 11.958 1.00 61.31 93 LEU A N 1
ATOM 692 C CA . LEU A 1 93 ? 13.523 -2.358 12.739 1.00 61.31 93 LEU A CA 1
ATOM 693 C C . LEU A 1 93 ? 13.607 -3.594 13.648 1.00 61.31 93 LEU A C 1
ATOM 695 O O . LEU A 1 93 ? 13.149 -3.550 14.787 1.00 61.31 93 LEU A O 1
ATOM 699 N N . GLY A 1 94 ? 14.254 -4.671 13.188 1.00 55.91 94 GLY A N 1
ATOM 700 C CA . GLY A 1 94 ? 14.376 -5.922 13.953 1.00 55.91 94 GLY A CA 1
ATOM 701 C C . GLY A 1 94 ? 15.224 -5.818 15.230 1.00 55.91 94 GLY A C 1
ATOM 702 O O . GLY A 1 94 ? 15.125 -6.674 16.113 1.00 55.91 94 GLY A O 1
ATOM 703 N N . VAL A 1 95 ? 16.047 -4.771 15.350 1.00 53.38 95 VAL A N 1
ATOM 704 C CA . VAL A 1 95 ? 16.786 -4.451 16.582 1.00 53.38 95 VAL A CA 1
ATOM 705 C C . VAL A 1 95 ? 15.937 -3.571 17.500 1.00 53.38 95 VAL A C 1
ATOM 707 O O . VAL A 1 95 ? 15.883 -3.826 18.702 1.00 53.38 95 VAL A O 1
ATOM 710 N N . ALA A 1 96 ? 15.214 -2.592 16.944 1.00 55.41 96 ALA A N 1
ATOM 711 C CA . ALA A 1 96 ? 14.359 -1.682 17.706 1.00 55.41 96 ALA A CA 1
ATOM 712 C C . ALA A 1 96 ? 13.229 -2.413 18.458 1.00 55.41 96 ALA A C 1
ATOM 714 O O . ALA A 1 96 ? 12.952 -2.092 19.611 1.00 55.41 96 ALA A O 1
ATOM 715 N N . THR A 1 97 ? 12.641 -3.463 17.875 1.00 52.50 97 THR A N 1
ATOM 716 C CA . THR A 1 97 ? 11.581 -4.259 18.526 1.00 52.50 97 THR A CA 1
ATOM 717 C C . THR A 1 97 ? 12.064 -5.099 19.715 1.00 52.50 97 THR A C 1
ATOM 719 O O . THR A 1 97 ? 11.242 -5.634 20.454 1.00 52.50 97 THR A O 1
ATOM 722 N N . LYS A 1 98 ? 13.383 -5.249 19.912 1.00 47.88 98 LYS A N 1
ATOM 723 C CA . LYS A 1 98 ? 13.978 -6.026 21.015 1.00 47.88 98 LYS A CA 1
ATOM 724 C C . LYS A 1 98 ? 14.457 -5.169 22.186 1.00 47.88 98 LYS A C 1
ATOM 726 O O . LYS A 1 98 ? 14.942 -5.731 23.163 1.00 47.88 98 LYS A O 1
ATOM 731 N N . ILE A 1 99 ? 14.332 -3.843 22.109 1.00 51.41 99 ILE A N 1
ATOM 732 C CA . ILE A 1 99 ? 14.734 -2.932 23.186 1.00 51.41 99 ILE A CA 1
ATOM 733 C C . ILE A 1 99 ? 13.517 -2.683 24.090 1.00 51.41 99 ILE A C 1
ATOM 735 O O . ILE A 1 99 ? 12.589 -1.978 23.679 1.00 51.41 99 ILE A O 1
ATOM 739 N N . PRO A 1 100 ? 13.489 -3.219 25.326 1.00 39.75 100 PRO A N 1
ATOM 740 C CA . PRO A 1 100 ? 12.424 -2.915 26.270 1.00 39.75 100 PRO A CA 1
ATOM 741 C C . PRO A 1 100 ? 12.531 -1.431 26.636 1.00 39.75 100 PRO A C 1
ATOM 743 O O . PRO A 1 100 ? 13.485 -1.025 27.296 1.00 39.75 100 PRO A O 1
ATOM 746 N N . GLY A 1 101 ? 11.582 -0.609 26.183 1.00 55.62 101 GLY A N 1
ATOM 747 C CA . GLY A 1 101 ? 11.540 0.816 26.532 1.00 55.62 101 GLY A CA 1
ATOM 748 C C . GLY A 1 101 ? 11.400 1.801 25.375 1.00 55.62 101 GLY A C 1
ATOM 749 O O . GLY A 1 101 ? 11.262 2.992 25.647 1.00 55.62 101 GLY A O 1
ATOM 750 N N . ILE A 1 102 ? 11.352 1.353 24.114 1.00 54.16 102 ILE A N 1
ATOM 751 C CA . ILE A 1 102 ? 10.902 2.218 23.012 1.00 54.16 102 ILE A CA 1
ATOM 752 C C . ILE A 1 102 ? 9.375 2.335 23.103 1.00 54.16 102 ILE A C 1
ATOM 754 O O . ILE A 1 102 ? 8.617 1.580 22.500 1.00 54.16 102 ILE A O 1
ATOM 758 N N . LYS A 1 103 ? 8.925 3.258 23.958 1.00 45.84 103 LYS A N 1
ATOM 759 C CA . LYS A 1 103 ? 7.552 3.761 23.963 1.00 45.84 103 LYS A CA 1
ATOM 760 C C . LYS A 1 103 ? 7.338 4.577 22.689 1.00 45.84 103 LYS A C 1
ATOM 762 O O . LYS A 1 103 ? 8.217 5.339 22.291 1.00 45.84 103 LYS A O 1
ATOM 767 N N . SER A 1 104 ? 6.169 4.382 22.084 1.00 49.91 104 SER A N 1
ATOM 768 C CA . SER A 1 104 ? 5.615 5.128 20.951 1.00 49.91 104 SER A CA 1
ATOM 769 C C . SER A 1 104 ? 6.144 6.560 20.865 1.00 49.91 104 SER A C 1
ATOM 771 O O . SER A 1 104 ? 5.856 7.395 21.725 1.00 49.91 104 SER A O 1
ATOM 773 N N . SER A 1 105 ? 6.908 6.848 19.818 1.00 43.75 105 SER A N 1
ATOM 774 C CA . SER A 1 105 ? 7.154 8.227 19.414 1.00 43.75 105 SER A CA 1
ATOM 775 C C . SER A 1 105 ? 6.037 8.592 18.449 1.00 43.75 105 SER A C 1
ATOM 777 O O . SER A 1 105 ? 5.976 8.023 17.363 1.00 43.75 105 SER A O 1
ATOM 779 N N . ASN A 1 106 ? 5.140 9.496 18.848 1.00 37.59 106 ASN A N 1
ATOM 780 C CA . ASN A 1 106 ? 4.226 10.135 17.906 1.00 37.59 106 ASN A CA 1
ATOM 781 C C . ASN A 1 106 ? 5.083 10.887 16.882 1.00 37.59 106 ASN A C 1
ATOM 783 O O . ASN A 1 106 ? 5.618 11.954 17.187 1.00 37.59 106 ASN A O 1
ATOM 787 N N . PHE A 1 107 ? 5.233 10.322 15.687 1.00 39.31 107 PHE A N 1
ATOM 788 C CA . PHE A 1 107 ? 5.796 11.027 14.545 1.00 39.31 107 PHE A CA 1
ATOM 789 C C . PHE A 1 107 ? 4.731 11.990 14.018 1.00 39.31 107 PHE A C 1
ATOM 791 O O . PHE A 1 107 ? 3.998 11.702 13.080 1.00 39.31 107 PHE A O 1
ATOM 798 N N . ALA A 1 108 ? 4.619 13.147 14.668 1.00 35.06 108 ALA A N 1
ATOM 799 C CA . ALA A 1 108 ? 3.973 14.302 14.068 1.00 35.06 108 ALA A CA 1
ATOM 800 C C . ALA A 1 108 ? 4.925 14.839 12.990 1.00 35.06 108 ALA A C 1
ATOM 802 O O . ALA A 1 108 ? 5.878 15.559 13.289 1.00 35.06 108 ALA A O 1
ATOM 803 N N . GLY A 1 109 ? 4.707 14.421 11.743 1.00 32.16 109 GLY A N 1
ATOM 804 C CA . GLY A 1 109 ? 5.344 15.033 10.586 1.00 32.16 109 GLY A CA 1
ATOM 805 C C . GLY A 1 109 ? 4.867 16.476 10.457 1.00 32.16 109 GLY A C 1
ATOM 806 O O . GLY A 1 109 ? 3.702 16.730 10.163 1.00 32.16 109 GLY A O 1
ATOM 807 N N . THR A 1 110 ? 5.765 17.427 10.704 1.00 31.11 110 THR A N 1
ATOM 808 C CA . THR A 1 110 ? 5.580 18.824 10.314 1.00 31.11 110 THR A CA 1
ATOM 809 C C . THR A 1 110 ? 5.547 18.877 8.791 1.00 31.11 110 THR A C 1
ATOM 811 O O . THR A 1 110 ? 6.565 18.635 8.144 1.00 31.11 110 THR A O 1
ATOM 814 N N . ALA A 1 111 ? 4.375 19.178 8.235 1.00 30.66 111 ALA A N 1
ATOM 815 C CA . ALA A 1 111 ? 4.232 19.570 6.842 1.00 30.66 111 ALA A CA 1
ATOM 816 C C . ALA A 1 111 ? 5.114 20.799 6.557 1.00 30.66 111 ALA A C 1
ATOM 818 O O . ALA A 1 111 ? 5.095 21.773 7.317 1.00 30.66 111 ALA A O 1
ATOM 819 N N . ILE A 1 112 ? 5.876 20.731 5.468 1.00 33.28 112 ILE A N 1
ATOM 820 C CA . ILE A 1 112 ? 6.439 21.882 4.750 1.00 33.28 112 ILE A CA 1
ATOM 821 C C . ILE A 1 112 ? 5.726 21.988 3.413 1.00 33.28 112 ILE A C 1
ATOM 823 O O . ILE A 1 112 ? 5.494 20.920 2.803 1.00 33.28 112 ILE A O 1
#

Radius of gyration: 16.33 Å; chains: 1; bounding box: 35×36×40 Å

Foldseek 3Di:
DCDPCNVPVDAQAAPVVVVVSVVPDDDDDQVVQAAWDFDDDRHHVDLCPPVCVLVQFGAKHDHGSVDILGTWHADPVNPDIDGDDVCVVCVPVVVVVPDPPPDRDPPPDDDD